Protein AF-A0A383CPJ4-F1 (afdb_monomer)

Sequence (115 aa):
VNYPLFAIAGLVVLGFSFSFAYAHTTIEVDPYEIEVGWQDEPPVVGILNAITIDVRDPGDVEGAFMGITNAFKNLQATVVSGGASKVLDINTDPRPGHYYAKIIPTKIGSLEIKL

Secondary structure (DSSP, 8-state):
-----TTS-SSS----------SEEEEEETTEEEEEEESSSS--TTS-EEEEEEEEEE-SSTT-EEE-TTGGGG---EEEETTEEEE---EE-SSTTEEEEEE---SSSPPEEE-

Organism: NCBI:txid408172

Nearest PDB structures (foldseek):
  7zkg-assembly1_A  TM=3.219E-01  e=1.216E+00  Streptomyces griseofuscus
  6c26-assembly1_1  TM=2.453E-01  e=4.044E+00  Saccharomyces cerevisiae S288C

Solvent-accessible surface area (backbone atoms only — not comparable to full-atom values): 7200 Å² total; per-residue (Å²): 138,79,83,76,89,67,80,80,64,86,80,83,83,73,81,79,76,76,75,83,74,71,58,58,48,79,45,83,49,91,80,33,38,36,39,38,28,50,67,55,79,80,79,52,66,78,40,84,43,32,40,34,40,36,35,29,32,68,49,100,46,92,95,41,72,45,45,45,68,73,54,66,86,77,65,55,42,31,43,36,51,97,93,45,75,45,76,53,69,73,43,81,48,97,53,61,15,36,30,36,21,78,43,60,42,86,61,90,76,82,73,47,77,46,114

Structure (mmCIF, N/CA/C/O backbone):
data_AF-A0A383CPJ4-F1
#
_entry.id   AF-A0A383CPJ4-F1
#
loop_
_atom_site.group_PDB
_atom_site.id
_atom_site.type_symbol
_atom_site.label_atom_id
_atom_site.label_alt_id
_atom_site.label_comp_id
_atom_site.label_asym_id
_atom_site.label_entity_id
_atom_site.label_seq_id
_atom_site.pdbx_PDB_ins_code
_atom_site.Cartn_x
_atom_site.Cartn_y
_atom_site.Cartn_z
_atom_site.occupancy
_atom_site.B_iso_or_equiv
_atom_site.auth_seq_id
_atom_site.auth_comp_id
_atom_site.auth_asym_id
_atom_site.auth_atom_id
_atom_site.pdbx_PDB_model_num
ATOM 1 N N . VAL A 1 1 ? 25.815 21.408 54.416 1.00 42.66 1 VAL A N 1
ATOM 2 C CA . VAL A 1 1 ? 24.365 21.131 54.339 1.00 42.66 1 VAL A CA 1
ATOM 3 C C . VAL A 1 1 ? 23.844 21.739 53.047 1.00 42.66 1 VAL A C 1
ATOM 5 O O . VAL A 1 1 ? 23.973 22.938 52.864 1.00 42.66 1 VAL A O 1
ATOM 8 N N . ASN A 1 2 ? 23.334 20.864 52.181 1.00 42.78 2 ASN A N 1
ATOM 9 C CA . ASN A 1 2 ? 22.350 21.095 51.121 1.00 42.78 2 ASN A CA 1
ATOM 10 C C . ASN A 1 2 ? 22.753 21.954 49.911 1.00 42.78 2 ASN A C 1
ATOM 12 O O . ASN A 1 2 ? 22.451 23.135 49.799 1.00 42.78 2 ASN A O 1
ATOM 16 N N . TYR A 1 3 ? 23.312 21.260 48.923 1.00 51.94 3 TYR A N 1
ATOM 17 C CA . TYR A 1 3 ? 22.874 21.393 47.534 1.00 51.94 3 TYR A CA 1
ATOM 18 C C . TYR A 1 3 ? 21.327 21.215 47.451 1.00 51.94 3 TYR A C 1
ATOM 20 O O . TYR A 1 3 ? 20.795 20.519 48.322 1.00 51.94 3 TYR A O 1
ATOM 28 N N . PRO A 1 4 ? 20.614 21.629 46.374 1.00 49.69 4 PRO A N 1
ATOM 29 C CA . PRO A 1 4 ? 21.165 22.241 45.157 1.00 49.69 4 PRO A CA 1
ATOM 30 C C . PRO A 1 4 ? 20.204 23.185 44.380 1.00 49.69 4 PRO A C 1
ATOM 32 O O . PRO A 1 4 ? 19.012 23.305 44.644 1.00 49.69 4 PRO A O 1
ATOM 35 N N . LEU A 1 5 ? 20.770 23.764 43.321 1.00 47.81 5 LEU A N 1
ATOM 36 C CA . LEU A 1 5 ? 20.213 24.361 42.097 1.00 47.81 5 LEU A CA 1
ATOM 37 C C . LEU A 1 5 ? 19.028 23.625 41.387 1.00 47.81 5 LEU A C 1
ATOM 39 O O . LEU A 1 5 ? 18.845 23.797 40.188 1.00 47.81 5 LEU A O 1
ATOM 43 N N . PHE A 1 6 ? 18.204 22.813 42.060 1.00 48.03 6 PHE A N 1
ATOM 44 C CA . PHE A 1 6 ? 17.118 22.026 41.429 1.00 48.03 6 PHE A CA 1
ATOM 45 C C . PHE A 1 6 ? 15.794 22.786 41.284 1.00 48.03 6 PHE A C 1
ATOM 47 O O . PHE A 1 6 ? 14.806 22.223 40.825 1.00 48.03 6 PHE A O 1
ATOM 54 N N . ALA A 1 7 ? 15.762 24.072 41.636 1.00 49.84 7 ALA A N 1
ATOM 55 C CA . ALA A 1 7 ? 14.571 24.907 41.488 1.00 49.84 7 ALA A CA 1
ATOM 56 C C . ALA A 1 7 ? 14.414 25.536 40.088 1.00 49.84 7 ALA A C 1
ATOM 58 O O . ALA A 1 7 ? 13.414 26.201 39.848 1.00 49.84 7 ALA A O 1
ATOM 59 N N . ILE A 1 8 ? 15.317 25.258 39.131 1.00 50.56 8 ILE A N 1
ATOM 60 C CA . ILE A 1 8 ? 15.009 25.360 37.685 1.00 50.56 8 ILE A CA 1
ATOM 61 C C . ILE A 1 8 ? 14.403 24.025 37.219 1.00 50.56 8 ILE A C 1
ATOM 63 O O . ILE A 1 8 ? 14.744 23.434 36.197 1.00 50.56 8 ILE A O 1
ATOM 67 N N . ALA A 1 9 ? 13.486 23.533 38.041 1.00 50.34 9 ALA A N 1
ATOM 68 C CA . ALA A 1 9 ? 12.424 22.667 37.616 1.00 50.34 9 ALA A CA 1
ATOM 69 C C . ALA A 1 9 ? 11.574 23.443 36.601 1.00 50.34 9 ALA A C 1
ATOM 71 O O . ALA A 1 9 ? 10.958 24.459 36.912 1.00 50.34 9 ALA A O 1
ATOM 72 N N . GLY A 1 10 ? 11.492 22.903 35.393 1.00 48.84 10 GLY A N 1
ATOM 73 C CA . GLY A 1 10 ? 10.205 22.300 35.066 1.00 48.84 10 GLY A CA 1
ATOM 74 C C . GLY A 1 10 ? 9.440 22.842 33.869 1.00 48.84 10 GLY A C 1
ATOM 75 O O . GLY A 1 10 ? 8.387 22.279 33.602 1.00 48.84 10 GLY A O 1
ATOM 76 N N . LEU A 1 11 ? 9.911 23.862 33.137 1.00 50.50 11 LEU A N 1
ATOM 77 C CA . LEU A 1 11 ? 9.041 24.516 32.141 1.00 50.50 11 LEU A CA 1
ATOM 78 C C . LEU A 1 11 ? 9.436 24.400 30.655 1.00 50.50 11 LEU A C 1
ATOM 80 O O . LEU A 1 11 ? 8.591 24.688 29.818 1.00 50.50 11 LEU A O 1
ATOM 84 N N . VAL A 1 12 ? 10.651 23.981 30.270 1.00 50.97 12 VAL A N 1
ATOM 85 C CA . VAL A 1 12 ? 11.112 24.244 28.877 1.00 50.97 12 VAL A CA 1
ATOM 86 C C . VAL A 1 12 ? 11.438 23.025 28.003 1.00 50.97 12 VAL A C 1
ATOM 88 O O . VAL A 1 12 ? 11.579 23.193 26.799 1.00 50.97 12 VAL A O 1
ATOM 91 N N . VAL A 1 13 ? 11.415 21.783 28.492 1.00 48.50 13 VAL A N 1
ATOM 92 C CA . VAL A 1 13 ? 11.415 20.618 27.570 1.00 48.50 13 VAL A CA 1
ATOM 93 C C . VAL A 1 13 ? 10.043 19.959 27.570 1.00 48.50 13 VAL A C 1
ATOM 95 O O . VAL A 1 13 ? 9.847 18.806 27.941 1.00 48.50 13 VAL A O 1
ATOM 98 N N . LEU A 1 14 ? 9.069 20.769 27.160 1.00 47.19 14 LEU A N 1
ATOM 99 C CA . LEU A 1 14 ? 7.805 20.333 26.591 1.00 47.19 14 LEU A CA 1
ATOM 100 C C . LEU A 1 14 ? 8.100 19.369 25.434 1.00 47.19 14 LEU A C 1
ATOM 102 O O . LEU A 1 14 ? 8.439 19.786 24.333 1.00 47.19 14 LEU A O 1
ATOM 106 N N . GLY A 1 15 ? 8.027 18.071 25.713 1.00 39.97 15 GLY A N 1
ATOM 107 C CA . GLY A 1 15 ? 7.036 17.203 25.075 1.00 39.97 15 GLY A CA 1
ATOM 108 C C . GLY A 1 15 ? 6.970 17.145 23.548 1.00 39.97 15 GLY A C 1
ATOM 109 O O . GLY A 1 15 ? 5.931 16.754 23.031 1.00 39.97 15 GLY A O 1
ATOM 110 N N . PHE A 1 16 ? 8.027 17.468 22.807 1.00 44.81 16 PHE A N 1
ATOM 111 C CA . PHE A 1 16 ? 8.101 17.139 21.383 1.00 44.81 16 PHE A CA 1
ATOM 112 C C . PHE A 1 16 ? 8.569 15.695 21.191 1.00 44.81 16 PHE A C 1
ATOM 114 O O . PHE A 1 16 ? 9.603 15.412 20.592 1.00 44.81 16 PHE A O 1
ATOM 121 N N . SER A 1 17 ? 7.779 14.754 21.705 1.00 33.19 17 SER A N 1
ATOM 122 C CA . SER A 1 17 ? 7.810 13.374 21.232 1.00 33.19 17 SER A CA 1
ATOM 123 C C . SER A 1 17 ? 7.129 13.340 19.864 1.00 33.19 17 SER A C 1
ATOM 125 O O . SER A 1 17 ? 5.979 12.925 19.744 1.00 33.19 17 SER A O 1
ATOM 127 N N . PHE A 1 18 ? 7.815 13.820 18.823 1.00 36.66 18 PHE A N 1
ATOM 128 C CA . PHE A 1 18 ? 7.415 13.529 17.451 1.00 36.66 18 PHE A CA 1
ATOM 129 C C . PHE A 1 18 ? 7.569 12.019 17.258 1.00 36.66 18 PHE A C 1
ATOM 131 O O . PHE A 1 18 ? 8.669 11.510 17.061 1.00 36.66 18 PHE A O 1
ATOM 138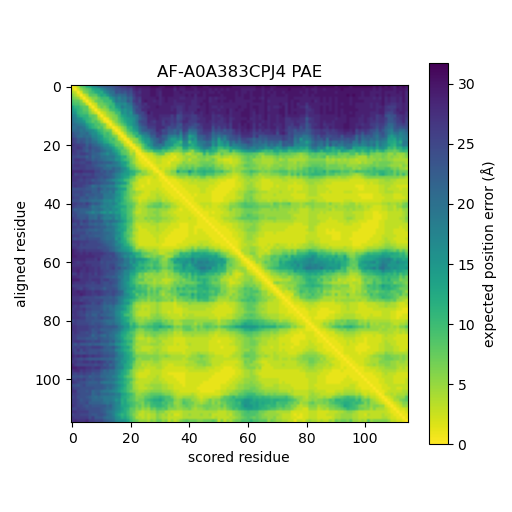 N N . SER A 1 19 ? 6.471 11.280 17.391 1.00 38.91 19 SER A N 1
ATOM 139 C CA . SER A 1 19 ? 6.430 9.915 16.881 1.00 38.91 19 SER A CA 1
ATOM 140 C C . SER A 1 19 ? 6.371 10.042 15.367 1.00 38.91 19 SER A C 1
ATOM 142 O O . SER A 1 19 ? 5.369 10.515 14.832 1.00 38.91 19 SER A O 1
ATOM 144 N N . PHE A 1 20 ? 7.457 9.685 14.682 1.00 39.53 20 PHE A N 1
ATOM 145 C CA . PHE A 1 20 ? 7.434 9.532 13.234 1.00 39.53 20 PHE A CA 1
ATOM 146 C C . PHE A 1 20 ? 6.479 8.378 12.912 1.00 39.53 20 PHE A C 1
ATOM 148 O O . PHE A 1 20 ? 6.826 7.208 13.053 1.00 39.53 20 PHE A O 1
ATOM 155 N N . ALA A 1 21 ? 5.244 8.705 12.541 1.00 47.34 21 ALA A N 1
ATOM 156 C CA . ALA A 1 21 ? 4.393 7.774 11.824 1.00 47.34 21 ALA A CA 1
ATOM 157 C C . ALA A 1 21 ? 4.868 7.822 10.372 1.00 47.34 21 ALA A C 1
ATOM 159 O O . ALA A 1 21 ? 4.454 8.694 9.612 1.00 47.34 21 ALA A O 1
ATOM 160 N N . TYR A 1 22 ? 5.818 6.953 10.026 1.00 58.84 22 TYR A N 1
ATOM 161 C CA . TYR A 1 22 ? 6.188 6.759 8.630 1.00 58.84 22 TYR A CA 1
ATOM 162 C C . TYR A 1 22 ? 4.945 6.281 7.891 1.00 58.84 22 TYR A C 1
ATOM 164 O O . TYR A 1 22 ? 4.333 5.278 8.266 1.00 58.84 22 TYR A O 1
ATOM 172 N N . ALA A 1 23 ? 4.525 7.068 6.913 1.00 66.12 23 ALA A N 1
ATOM 173 C CA . ALA A 1 23 ? 3.325 6.786 6.154 1.00 66.12 23 ALA A CA 1
ATOM 174 C C . ALA A 1 23 ? 3.596 5.818 4.994 1.00 66.12 23 ALA A C 1
ATOM 176 O O . ALA A 1 23 ? 2.662 5.159 4.551 1.00 66.12 23 ALA A O 1
ATOM 177 N N . HIS A 1 24 ? 4.875 5.634 4.645 1.00 77.69 24 HIS A N 1
ATOM 178 C CA . HIS A 1 24 ? 5.387 4.572 3.789 1.00 77.69 24 HIS A CA 1
ATOM 179 C C . HIS A 1 24 ? 6.496 3.760 4.478 1.00 77.69 24 HIS A C 1
ATOM 181 O O . HIS A 1 24 ? 7.224 4.254 5.341 1.00 77.69 24 HIS A O 1
ATOM 187 N N . THR A 1 25 ? 6.644 2.503 4.076 1.00 81.25 25 THR A N 1
ATOM 188 C CA . THR A 1 25 ? 7.760 1.622 4.410 1.00 81.25 25 THR A CA 1
ATOM 189 C C . THR A 1 25 ? 8.351 1.068 3.124 1.00 81.25 25 THR A C 1
ATOM 191 O O . THR A 1 25 ? 7.621 0.625 2.242 1.00 81.25 25 THR A O 1
ATOM 194 N N . THR A 1 26 ? 9.674 1.103 3.026 1.00 83.19 26 THR A N 1
ATOM 195 C CA . THR A 1 26 ? 10.417 0.523 1.911 1.00 83.19 26 THR A CA 1
ATOM 196 C C . THR A 1 26 ? 10.969 -0.833 2.320 1.00 83.19 26 THR A C 1
ATOM 198 O O . THR A 1 26 ? 11.598 -0.963 3.372 1.00 83.19 26 THR A O 1
ATOM 201 N N . ILE A 1 27 ? 10.739 -1.836 1.482 1.00 82.69 27 ILE A N 1
ATOM 202 C CA . ILE A 1 27 ? 11.218 -3.203 1.640 1.00 82.69 27 ILE A CA 1
ATOM 203 C C . ILE A 1 27 ? 12.086 -3.522 0.423 1.00 82.69 27 ILE A C 1
ATOM 205 O O . ILE A 1 27 ? 11.593 -3.562 -0.703 1.00 82.69 27 ILE A O 1
ATOM 209 N N . GLU A 1 28 ? 13.373 -3.767 0.650 1.00 82.12 28 GLU A N 1
ATOM 210 C CA . GLU A 1 28 ? 14.291 -4.223 -0.395 1.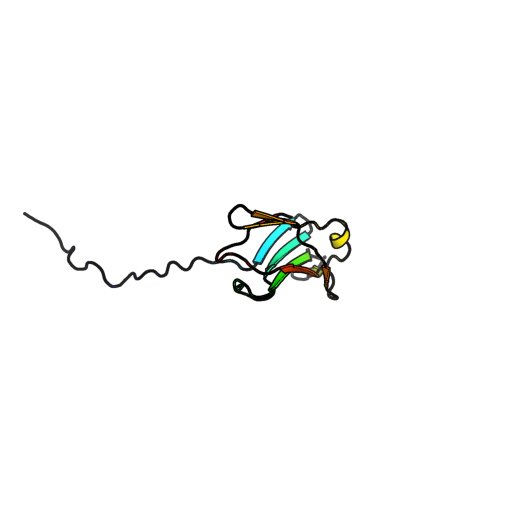00 82.12 28 GLU A CA 1
ATOM 211 C C . GLU A 1 28 ? 14.228 -5.752 -0.512 1.00 82.12 28 GLU A C 1
ATOM 213 O O . GLU A 1 28 ? 14.464 -6.481 0.455 1.00 82.12 28 GLU A O 1
ATOM 218 N N . VAL A 1 29 ? 13.883 -6.240 -1.703 1.00 79.81 29 VAL A N 1
ATOM 219 C CA . VAL A 1 29 ? 13.798 -7.659 -2.062 1.00 79.81 29 VAL A CA 1
ATOM 220 C C . VAL A 1 29 ? 14.563 -7.863 -3.365 1.00 79.81 29 VAL A C 1
ATOM 222 O O . VAL A 1 29 ? 13.952 -7.893 -4.428 1.00 79.81 29 VAL A O 1
ATOM 225 N N . ASP A 1 30 ? 15.889 -8.003 -3.275 1.00 75.81 30 ASP A N 1
ATOM 226 C CA . ASP A 1 30 ? 16.814 -8.091 -4.419 1.00 75.81 30 ASP A CA 1
ATOM 227 C C . ASP A 1 30 ? 16.252 -8.934 -5.593 1.00 75.81 30 ASP A C 1
ATO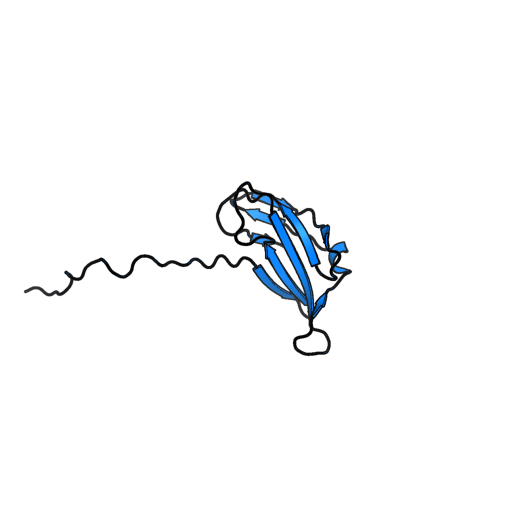M 229 O O . ASP A 1 30 ? 15.916 -10.112 -5.393 1.00 75.81 30 ASP A O 1
ATOM 233 N N . PRO A 1 31 ? 16.100 -8.361 -6.806 1.00 79.12 31 PRO A N 1
ATOM 234 C CA . PRO A 1 31 ? 16.508 -7.009 -7.226 1.00 79.12 31 PRO A CA 1
ATOM 235 C C . PRO A 1 31 ? 15.484 -5.896 -6.962 1.00 79.12 31 PRO A C 1
ATOM 237 O O . PRO A 1 31 ? 15.777 -4.736 -7.197 1.00 79.12 31 PRO A O 1
ATOM 240 N N . TYR A 1 32 ? 14.278 -6.210 -6.506 1.00 84.12 32 TYR A N 1
ATOM 241 C CA . TYR A 1 32 ? 13.160 -5.274 -6.422 1.00 84.12 32 TYR A CA 1
ATOM 242 C C . TYR A 1 32 ? 13.155 -4.431 -5.149 1.00 84.12 32 TYR A C 1
ATOM 244 O O . TYR A 1 32 ? 13.634 -4.823 -4.087 1.00 84.12 32 TYR A O 1
ATOM 252 N N . GLU A 1 33 ? 12.472 -3.302 -5.236 1.00 87.44 33 GLU A N 1
ATOM 253 C CA . GLU A 1 33 ? 12.109 -2.471 -4.104 1.00 87.44 33 GLU A CA 1
ATOM 254 C C . GLU A 1 33 ? 10.584 -2.372 -4.037 1.00 87.44 33 GLU A C 1
ATOM 256 O O . GLU A 1 33 ? 9.909 -2.163 -5.050 1.00 87.44 33 GLU A O 1
ATOM 261 N N . ILE A 1 34 ? 10.030 -2.558 -2.843 1.00 87.88 34 ILE A N 1
ATOM 262 C CA . ILE A 1 34 ? 8.596 -2.463 -2.596 1.00 87.88 34 ILE A CA 1
ATOM 263 C C . ILE A 1 34 ? 8.356 -1.345 -1.596 1.00 87.88 34 ILE A C 1
ATOM 265 O O . ILE A 1 34 ? 8.777 -1.430 -0.446 1.00 87.88 34 ILE A O 1
ATOM 269 N N . GLU A 1 35 ? 7.646 -0.312 -2.020 1.00 90.50 35 GLU A N 1
ATOM 270 C CA . GLU A 1 35 ? 7.221 0.782 -1.156 1.00 90.50 35 GLU A CA 1
ATOM 271 C C . GLU A 1 35 ? 5.742 0.595 -0.813 1.00 90.50 35 GLU A C 1
ATOM 273 O O . GLU A 1 35 ? 4.895 0.478 -1.697 1.00 90.50 35 GLU A O 1
ATOM 278 N N . VAL A 1 36 ? 5.417 0.519 0.475 1.00 90.06 36 VAL A N 1
ATOM 279 C CA . VAL A 1 36 ? 4.043 0.342 0.956 1.00 90.06 36 VAL A CA 1
ATOM 280 C C . VAL A 1 36 ? 3.658 1.525 1.809 1.00 90.06 36 VAL A C 1
ATOM 282 O O . VAL A 1 36 ? 4.328 1.774 2.806 1.00 90.06 36 VAL A O 1
ATOM 285 N N . GLY A 1 37 ? 2.556 2.199 1.499 1.00 89.44 37 GLY A N 1
ATOM 286 C CA . GLY A 1 37 ? 2.140 3.356 2.279 1.00 89.44 37 GLY A CA 1
ATOM 287 C C . GLY A 1 37 ? 0.663 3.688 2.218 1.00 89.44 37 GLY A C 1
ATOM 288 O O . GLY A 1 37 ? -0.166 2.877 1.807 1.00 89.44 37 GLY A O 1
ATOM 289 N N . TRP A 1 38 ? 0.325 4.881 2.691 1.00 91.62 38 TRP A N 1
ATOM 290 C CA . TRP A 1 38 ? -1.009 5.453 2.569 1.00 91.62 38 TRP A CA 1
ATOM 291 C C . TRP A 1 38 ? -1.104 6.306 1.310 1.00 91.62 38 TRP A C 1
ATOM 293 O O . TRP A 1 38 ? -0.178 7.029 0.969 1.00 91.62 38 TRP A O 1
ATOM 303 N N . GLN A 1 39 ? -2.257 6.275 0.645 1.00 92.25 39 GLN A N 1
ATOM 304 C CA . GLN A 1 39 ? -2.514 7.186 -0.466 1.00 92.25 39 GLN A CA 1
ATOM 305 C C . GLN A 1 39 ? -2.626 8.635 0.027 1.00 92.25 39 GLN A C 1
ATOM 307 O O . GLN A 1 39 ? -1.951 9.519 -0.489 1.00 92.25 39 GLN A O 1
ATOM 312 N N . ASP A 1 40 ? -3.490 8.871 1.018 1.00 90.44 40 ASP A N 1
ATOM 313 C CA . ASP A 1 40 ? -3.674 10.181 1.637 1.00 90.44 40 ASP A CA 1
ATOM 314 C C . ASP A 1 40 ? -3.054 10.181 3.040 1.00 90.44 40 ASP A C 1
ATOM 316 O O . ASP A 1 40 ? -3.490 9.444 3.932 1.00 90.44 40 ASP A O 1
ATOM 320 N N . GLU A 1 41 ? -2.023 11.003 3.234 1.00 86.25 41 GLU A N 1
ATOM 321 C CA . GLU A 1 41 ? -1.204 11.019 4.448 1.00 86.25 41 GLU A CA 1
ATOM 322 C C . GLU A 1 41 ? -1.431 12.303 5.278 1.00 86.25 41 GLU A C 1
ATOM 324 O O . GLU A 1 41 ? -1.386 13.404 4.723 1.00 86.25 41 GLU A O 1
ATOM 329 N N . PRO A 1 42 ? -1.623 12.214 6.612 1.00 86.06 42 PRO A N 1
ATOM 330 C CA . PRO A 1 42 ? -1.832 10.999 7.400 1.00 86.06 42 PRO A CA 1
ATOM 331 C C . PRO A 1 42 ? -3.255 10.430 7.221 1.00 86.06 42 PRO A C 1
ATOM 333 O O . PRO A 1 42 ? -4.195 11.179 6.939 1.00 86.06 42 PRO A O 1
ATOM 336 N N . PRO A 1 43 ? -3.466 9.125 7.470 1.00 87.56 43 PRO A N 1
ATOM 337 C CA . PRO A 1 43 ? -4.800 8.541 7.418 1.00 87.56 43 PRO A CA 1
ATOM 338 C C . PRO A 1 43 ? -5.722 9.135 8.490 1.00 87.56 43 PRO A C 1
ATOM 340 O O . PRO A 1 43 ? -5.337 9.296 9.651 1.00 87.56 43 PRO A O 1
ATOM 343 N N . VAL A 1 44 ? -6.983 9.376 8.128 1.00 89.44 44 VAL A N 1
ATOM 344 C CA . VAL A 1 44 ? -8.022 9.823 9.066 1.00 89.44 44 VAL A CA 1
ATOM 345 C C . VAL A 1 44 ? -8.981 8.675 9.372 1.00 89.44 44 VAL A C 1
ATOM 347 O O . VAL A 1 44 ? -9.538 8.045 8.474 1.00 89.44 44 VAL A O 1
ATOM 350 N N . VAL A 1 45 ? -9.192 8.402 10.661 1.00 90.06 45 VAL A N 1
ATOM 351 C CA . VAL A 1 45 ? -10.095 7.334 11.113 1.00 90.06 45 VAL A CA 1
ATOM 352 C C . VAL A 1 45 ? -11.521 7.586 10.631 1.00 90.06 45 VAL A C 1
ATOM 354 O O . VAL A 1 45 ? -12.050 8.687 10.762 1.00 90.06 45 VAL A O 1
ATOM 357 N N . GLY A 1 46 ? -12.154 6.540 10.099 1.00 91.56 46 GLY A N 1
ATOM 358 C CA . GLY A 1 46 ? -13.525 6.592 9.591 1.00 91.56 46 GLY A CA 1
ATOM 359 C C . GLY A 1 46 ? -13.671 7.219 8.201 1.00 91.56 46 GLY A C 1
ATOM 360 O O . GLY A 1 46 ? -14.774 7.201 7.660 1.00 91.56 46 GLY A O 1
ATOM 361 N N . ILE A 1 47 ? -12.588 7.724 7.602 1.00 92.75 47 ILE A N 1
ATOM 362 C CA . ILE A 1 47 ? -12.582 8.277 6.243 1.00 92.75 47 ILE A CA 1
ATOM 363 C C . ILE A 1 47 ? -11.981 7.246 5.284 1.00 92.75 47 ILE A C 1
ATOM 365 O O . ILE A 1 47 ? -10.994 6.589 5.605 1.00 92.75 47 ILE A O 1
ATOM 369 N N . LEU A 1 48 ? -12.595 7.070 4.111 1.00 94.88 48 LEU A N 1
ATOM 370 C CA . LEU A 1 48 ? -12.058 6.187 3.077 1.00 94.88 48 LEU A CA 1
ATOM 371 C C . LEU A 1 48 ? -10.669 6.666 2.639 1.00 94.88 48 LEU A C 1
ATOM 373 O O . LEU A 1 48 ? -10.496 7.835 2.315 1.00 94.88 48 LEU A O 1
ATOM 377 N N . ASN A 1 49 ? -9.723 5.737 2.588 1.00 93.25 49 ASN A N 1
ATOM 378 C CA . ASN A 1 49 ? -8.370 5.933 2.084 1.00 93.25 49 ASN A CA 1
ATOM 379 C C . ASN A 1 49 ? -7.950 4.668 1.303 1.00 93.25 49 ASN A C 1
ATOM 381 O O . ASN A 1 49 ? -8.759 3.755 1.084 1.00 93.25 49 ASN A O 1
ATOM 385 N N . ALA A 1 50 ? -6.694 4.584 0.888 1.00 94.19 50 ALA A N 1
ATOM 386 C CA . ALA A 1 50 ? -6.115 3.392 0.300 1.00 94.19 50 ALA A CA 1
ATOM 387 C C . ALA A 1 50 ? -4.707 3.133 0.841 1.00 94.19 50 ALA A C 1
ATOM 389 O O . ALA A 1 50 ? -3.980 4.064 1.176 1.00 94.19 50 ALA A O 1
ATOM 390 N N . ILE A 1 51 ? -4.342 1.855 0.910 1.00 92.69 51 ILE A N 1
ATOM 391 C CA . ILE A 1 51 ? -2.947 1.429 1.017 1.00 92.69 51 ILE A CA 1
ATOM 392 C C . ILE A 1 51 ? -2.386 1.367 -0.398 1.00 92.69 51 ILE A C 1
ATOM 394 O 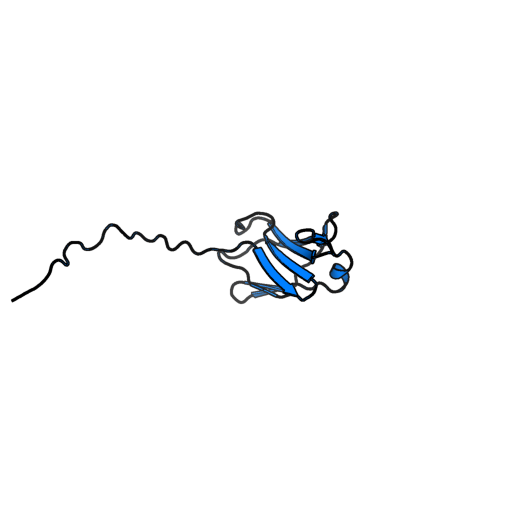O . ILE A 1 51 ? -3.016 0.742 -1.252 1.00 92.69 51 ILE A O 1
ATOM 398 N N . THR A 1 52 ? -1.245 1.998 -0.643 1.00 93.75 52 THR A N 1
ATOM 399 C CA . THR A 1 52 ? -0.485 1.916 -1.893 1.00 93.75 52 THR A CA 1
ATOM 400 C C . THR A 1 52 ? 0.632 0.891 -1.748 1.00 93.75 52 THR A C 1
ATOM 402 O O . THR A 1 52 ? 1.196 0.726 -0.667 1.00 93.75 52 THR A O 1
ATOM 405 N N . ILE A 1 53 ? 0.904 0.153 -2.820 1.00 92.31 53 ILE A N 1
ATOM 406 C CA . ILE A 1 53 ? 2.012 -0.795 -2.920 1.00 92.31 53 ILE A CA 1
ATOM 407 C C . ILE A 1 53 ? 2.668 -0.546 -4.273 1.00 92.31 53 ILE A C 1
ATOM 409 O O . ILE A 1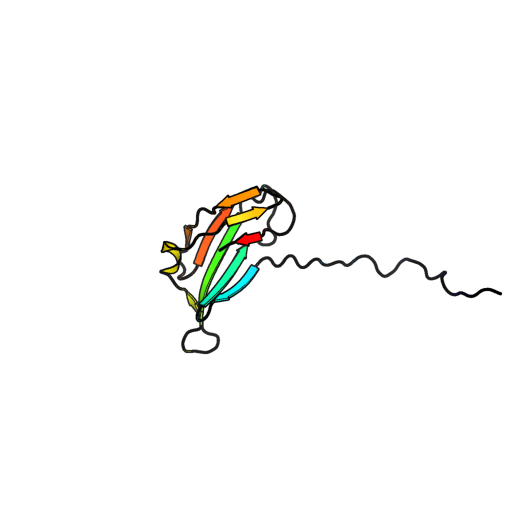 53 ? 2.081 -0.857 -5.310 1.00 92.31 53 ILE A O 1
ATOM 413 N N . ASP A 1 54 ? 3.878 -0.012 -4.250 1.00 92.50 54 ASP A N 1
ATOM 414 C CA . ASP A 1 54 ? 4.653 0.318 -5.434 1.00 92.50 54 ASP A CA 1
ATOM 415 C C . ASP A 1 54 ? 5.813 -0.669 -5.542 1.00 92.50 54 ASP A C 1
ATOM 417 O O . ASP A 1 54 ? 6.700 -0.702 -4.695 1.00 92.50 54 ASP A O 1
ATOM 421 N N . VAL A 1 55 ? 5.789 -1.507 -6.576 1.00 91.19 55 VAL A N 1
ATOM 422 C CA . VAL A 1 55 ? 6.819 -2.515 -6.847 1.00 91.19 55 VAL A CA 1
ATOM 423 C C . VAL A 1 55 ? 7.684 -2.019 -7.993 1.00 91.19 55 VAL A C 1
ATOM 425 O O . VAL A 1 55 ? 7.228 -1.954 -9.143 1.00 91.19 55 VAL A O 1
ATOM 428 N N . ARG A 1 56 ? 8.935 -1.686 -7.685 1.00 90.06 56 ARG A N 1
ATOM 429 C CA . ARG A 1 56 ? 9.892 -1.122 -8.633 1.00 90.06 56 ARG A CA 1
ATOM 430 C C . ARG A 1 56 ? 11.148 -1.973 -8.769 1.00 90.06 56 ARG A C 1
ATOM 432 O O . ARG A 1 56 ? 11.590 -2.617 -7.828 1.00 90.06 56 ARG A O 1
ATOM 439 N N . ASP A 1 57 ? 11.694 -1.968 -9.972 1.00 86.69 57 ASP A N 1
ATOM 440 C CA . ASP A 1 57 ? 12.975 -2.565 -10.326 1.00 86.69 57 ASP A CA 1
ATOM 441 C C . ASP A 1 57 ? 13.986 -1.428 -10.542 1.00 86.69 57 ASP A C 1
ATOM 443 O O . ASP A 1 57 ? 13.701 -0.531 -11.354 1.00 86.69 57 ASP A O 1
ATOM 447 N N . PRO A 1 58 ? 15.105 -1.393 -9.797 1.00 74.81 58 PRO A N 1
ATOM 448 C CA . PRO A 1 58 ? 16.231 -0.527 -10.098 1.00 74.81 58 PRO A CA 1
ATOM 449 C C . PRO A 1 58 ? 16.839 -1.032 -11.407 1.00 74.81 58 PRO A C 1
ATOM 451 O O . PRO A 1 58 ? 17.596 -1.997 -11.433 1.00 74.81 58 PRO A O 1
ATOM 454 N N . GLY A 1 59 ? 16.453 -0.417 -12.523 1.00 71.62 59 GLY A N 1
ATOM 455 C CA . GLY A 1 59 ? 16.938 -0.834 -13.836 1.00 71.62 59 GLY A CA 1
ATOM 456 C C . GLY 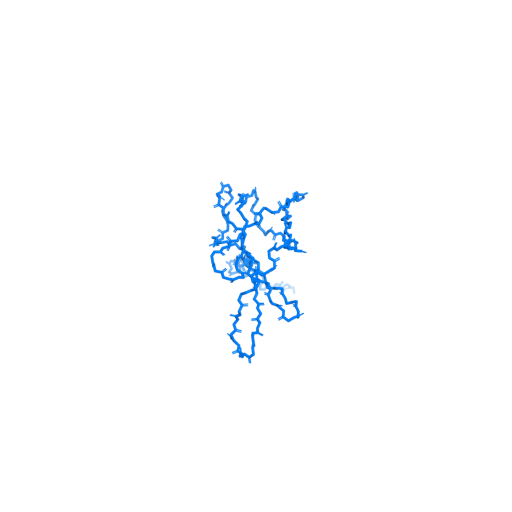A 1 59 ? 18.453 -0.639 -13.987 1.00 71.62 59 GLY A C 1
ATOM 457 O O . GLY A 1 59 ? 19.164 -0.254 -13.064 1.00 71.62 59 GLY A O 1
ATOM 458 N N . ASP A 1 60 ? 18.960 -0.802 -15.208 1.00 73.12 60 ASP A N 1
ATOM 459 C CA . ASP A 1 60 ? 20.403 -0.683 -15.489 1.00 73.12 60 ASP A CA 1
ATOM 460 C C . ASP A 1 60 ? 20.990 0.728 -15.248 1.00 73.12 60 ASP A C 1
ATOM 462 O O . ASP A 1 60 ? 22.206 0.922 -15.297 1.00 73.12 60 ASP A O 1
ATOM 466 N N . VAL A 1 61 ? 20.136 1.735 -15.033 1.00 76.69 61 VAL A N 1
ATOM 467 C CA . VAL A 1 61 ? 20.524 3.130 -14.803 1.00 76.69 61 VAL A CA 1
ATOM 468 C C . VAL A 1 61 ? 20.296 3.483 -13.338 1.00 76.69 61 VAL A C 1
ATOM 470 O O . VAL A 1 61 ? 19.165 3.484 -12.859 1.00 76.69 61 VAL A O 1
ATOM 473 N N . GLU A 1 62 ? 21.372 3.852 -12.646 1.00 74.88 62 GLU A N 1
ATOM 474 C CA . GLU A 1 62 ? 21.330 4.277 -11.246 1.00 74.88 62 GLU A CA 1
ATOM 475 C C . GLU A 1 62 ? 20.343 5.443 -11.045 1.00 74.88 62 GLU A C 1
ATOM 477 O O . GLU A 1 62 ? 20.404 6.466 -11.732 1.00 74.88 62 GLU A O 1
ATOM 482 N N . GLY A 1 63 ? 19.399 5.268 -10.116 1.00 72.19 63 GLY A N 1
ATOM 483 C CA . GLY A 1 63 ? 18.333 6.233 -9.828 1.00 72.19 63 GLY A CA 1
ATOM 484 C C . GLY A 1 63 ? 17.115 6.163 -10.758 1.00 72.19 63 GLY A C 1
ATOM 485 O O . GLY A 1 63 ? 16.152 6.900 -10.538 1.00 72.19 63 GLY A O 1
ATOM 486 N N . ALA A 1 64 ? 17.117 5.290 -11.771 1.00 75.75 64 ALA A N 1
ATOM 487 C CA . ALA A 1 64 ? 15.941 5.001 -12.581 1.00 75.75 64 ALA A CA 1
ATOM 488 C C . ALA A 1 64 ? 15.218 3.758 -12.055 1.00 75.75 64 ALA A C 1
ATOM 490 O O . ALA A 1 64 ? 15.816 2.706 -11.844 1.00 75.75 64 ALA A O 1
ATOM 491 N N . PHE A 1 65 ? 13.902 3.875 -11.910 1.00 79.56 65 PHE A N 1
ATOM 492 C CA . PHE A 1 65 ? 13.050 2.794 -11.439 1.00 79.56 65 PHE A CA 1
ATOM 493 C C . PHE A 1 65 ? 11.992 2.456 -12.482 1.00 79.56 65 PHE A C 1
ATOM 495 O O . PHE A 1 65 ? 11.343 3.345 -13.038 1.00 79.56 65 PHE A O 1
ATOM 502 N N . MET A 1 66 ? 11.802 1.163 -12.734 1.00 84.69 66 MET A N 1
ATOM 503 C CA . MET A 1 66 ? 10.752 0.651 -13.607 1.00 84.69 66 MET A CA 1
ATOM 504 C C . MET A 1 66 ? 9.703 -0.098 -12.794 1.00 84.69 66 MET A C 1
ATOM 506 O O . MET A 1 66 ? 10.019 -1.012 -12.040 1.00 84.69 66 MET A O 1
ATOM 510 N N . GLY A 1 67 ? 8.434 0.264 -12.964 1.00 82.75 67 GLY A N 1
ATOM 511 C CA . GLY A 1 67 ? 7.342 -0.413 -12.276 1.00 82.75 67 GLY A CA 1
ATOM 512 C C . GLY A 1 67 ? 7.088 -1.826 -12.810 1.00 82.75 67 GLY A C 1
ATOM 513 O O . GLY A 1 67 ? 6.899 -2.023 -14.014 1.00 82.75 67 GLY A O 1
ATOM 514 N N . ILE A 1 68 ? 7.022 -2.812 -11.914 1.00 83.69 68 ILE A N 1
ATOM 515 C CA . ILE A 1 68 ? 6.802 -4.221 -12.262 1.00 83.69 68 ILE A CA 1
ATOM 516 C C . ILE A 1 68 ? 5.307 -4.533 -12.338 1.00 83.69 68 ILE A C 1
ATOM 518 O O . ILE A 1 68 ? 4.615 -4.599 -11.327 1.00 83.69 68 ILE A O 1
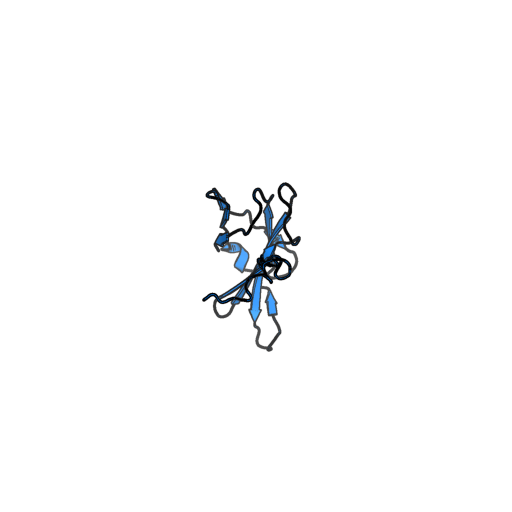ATOM 522 N N . THR A 1 69 ? 4.800 -4.808 -13.541 1.00 79.25 69 THR A N 1
ATOM 523 C CA . THR A 1 69 ? 3.363 -5.031 -13.812 1.00 79.25 69 THR A CA 1
ATOM 524 C C . THR A 1 69 ? 2.858 -6.446 -13.514 1.00 79.25 69 THR A C 1
ATOM 526 O O . THR A 1 69 ? 1.658 -6.650 -13.347 1.00 79.25 69 THR A O 1
ATOM 529 N N . ASN A 1 70 ? 3.746 -7.443 -13.444 1.00 78.00 70 ASN A N 1
ATOM 530 C CA . ASN A 1 70 ? 3.358 -8.842 -13.218 1.00 78.00 70 ASN A CA 1
ATOM 531 C C . ASN A 1 70 ? 3.252 -9.227 -11.732 1.00 78.00 70 ASN A C 1
ATOM 533 O O . ASN A 1 70 ? 2.767 -10.321 -11.435 1.00 78.00 70 ASN A O 1
ATOM 537 N N . ALA A 1 71 ? 3.667 -8.352 -10.808 1.00 78.06 71 ALA A N 1
ATOM 538 C CA . ALA A 1 71 ? 3.651 -8.628 -9.369 1.00 78.06 71 ALA A CA 1
ATOM 539 C C . ALA A 1 71 ? 2.230 -8.883 -8.839 1.00 78.06 71 ALA A C 1
ATOM 541 O O . ALA A 1 71 ? 2.041 -9.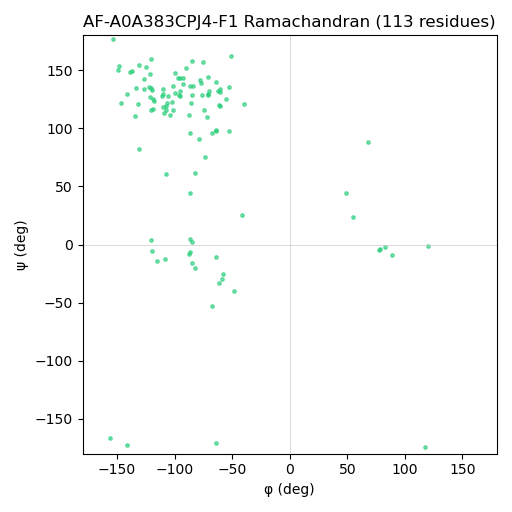749 -7.987 1.00 78.06 71 ALA A O 1
ATOM 542 N N . PHE A 1 72 ? 1.222 -8.218 -9.418 1.00 78.81 72 PHE A N 1
ATOM 543 C CA . PHE A 1 72 ? -0.182 -8.335 -9.013 1.00 78.81 72 PHE A CA 1
ATOM 544 C C . PHE A 1 72 ? -0.684 -9.773 -8.846 1.00 78.81 72 PHE A C 1
ATOM 546 O O . PHE A 1 72 ? -1.430 -10.059 -7.918 1.00 78.81 72 PHE A O 1
ATOM 553 N N . LYS A 1 73 ? -0.276 -10.693 -9.734 1.00 81.00 73 LYS A N 1
ATOM 554 C CA . LYS A 1 73 ? -0.806 -12.069 -9.761 1.00 81.00 73 LYS A CA 1
ATOM 555 C C . LYS A 1 73 ? -0.595 -12.828 -8.452 1.00 81.00 73 LYS A C 1
ATOM 557 O O . LYS A 1 73 ? -1.394 -13.704 -8.141 1.00 81.00 73 LYS A O 1
ATOM 562 N N . ASN A 1 74 ? 0.473 -12.504 -7.729 1.00 82.00 74 ASN A N 1
ATOM 563 C CA . ASN A 1 74 ? 0.853 -13.174 -6.489 1.00 82.00 74 ASN A CA 1
ATOM 564 C C . ASN A 1 74 ? 0.913 -12.207 -5.301 1.00 82.00 74 ASN A C 1
ATOM 566 O O . ASN A 1 74 ? 1.312 -12.616 -4.215 1.00 82.00 74 ASN A O 1
ATOM 570 N N . LEU A 1 75 ? 0.551 -10.936 -5.499 1.00 84.75 75 LEU A N 1
ATOM 571 C CA . LEU A 1 75 ? 0.598 -9.939 -4.445 1.00 84.75 75 LEU A CA 1
ATOM 572 C C . LEU A 1 75 ? -0.560 -10.190 -3.477 1.00 84.75 75 LEU A C 1
ATOM 574 O O . LEU A 1 75 ? -1.732 -10.082 -3.838 1.00 84.75 75 LEU A O 1
ATOM 578 N N . GLN A 1 76 ? -0.221 -10.527 -2.240 1.00 88.31 76 GLN A N 1
ATOM 579 C CA . GLN A 1 76 ? -1.158 -10.615 -1.134 1.00 88.31 76 GLN A CA 1
ATOM 580 C C . GLN A 1 76 ? -0.666 -9.675 -0.045 1.00 88.31 76 GLN A C 1
ATOM 582 O O . GLN A 1 76 ? 0.515 -9.639 0.254 1.00 88.31 76 GLN A O 1
ATOM 587 N N . ALA A 1 77 ? -1.572 -8.902 0.543 1.00 87.44 77 ALA A N 1
ATOM 588 C CA . ALA A 1 77 ? -1.232 -8.019 1.643 1.00 87.44 77 ALA A CA 1
ATOM 589 C C . ALA A 1 77 ? -2.267 -8.179 2.750 1.00 87.44 77 ALA A C 1
ATOM 591 O O . ALA A 1 77 ? -3.472 -8.208 2.494 1.00 87.44 77 ALA A O 1
ATOM 592 N N . THR A 1 78 ? -1.810 -8.285 3.991 1.00 87.94 78 THR A N 1
ATOM 593 C CA . THR A 1 78 ? -2.662 -8.340 5.177 1.00 87.94 78 THR A CA 1
ATOM 594 C C . THR A 1 78 ? -2.368 -7.144 6.057 1.00 87.94 78 THR A C 1
ATOM 596 O O . THR A 1 78 ? -1.238 -6.949 6.494 1.00 87.94 78 THR A O 1
ATOM 599 N N . VAL A 1 79 ? -3.403 -6.367 6.361 1.00 87.56 79 VAL A N 1
ATOM 600 C CA . VAL A 1 79 ? -3.322 -5.308 7.363 1.00 87.56 79 VAL A CA 1
ATOM 601 C C . VAL A 1 79 ? -3.602 -5.883 8.744 1.00 87.56 79 VAL A C 1
ATOM 603 O O . VAL A 1 79 ? -4.549 -6.655 8.924 1.00 87.56 79 VAL A O 1
ATOM 606 N N . VAL A 1 80 ? -2.807 -5.485 9.732 1.00 85.00 80 VAL A N 1
ATOM 607 C CA . VAL A 1 80 ? -3.011 -5.803 11.145 1.00 85.00 80 VAL A CA 1
ATOM 608 C C . VAL A 1 80 ? -3.139 -4.503 11.936 1.00 85.00 80 VAL A C 1
ATOM 610 O O . VAL A 1 80 ? -2.299 -3.610 11.846 1.00 85.00 80 VAL A O 1
ATOM 613 N N . SER A 1 81 ? -4.217 -4.380 12.713 1.00 81.44 81 SER A N 1
ATOM 614 C CA . SER A 1 81 ? -4.459 -3.215 13.566 1.00 81.44 81 SER A CA 1
ATOM 615 C C . SER A 1 81 ? -5.183 -3.594 14.847 1.00 81.44 81 SER A C 1
ATOM 617 O O . SER A 1 81 ? -6.293 -4.131 14.828 1.00 81.44 81 SER A O 1
ATOM 619 N N . GLY A 1 82 ? -4.557 -3.290 15.986 1.00 77.44 82 GLY A N 1
ATOM 620 C CA . GLY A 1 82 ? -5.150 -3.442 17.312 1.00 77.44 82 GLY A CA 1
ATOM 621 C C . GLY A 1 82 ? -5.798 -4.809 17.557 1.00 77.44 82 GLY A C 1
ATOM 622 O O . GLY A 1 82 ? -6.923 -4.842 18.060 1.00 77.44 82 GLY A O 1
ATOM 623 N N . GLY A 1 83 ? -5.109 -5.884 17.158 1.00 80.88 83 GLY A N 1
ATOM 624 C CA . GLY A 1 83 ? -5.509 -7.285 17.340 1.00 80.88 83 GLY A CA 1
ATOM 625 C C . GLY A 1 83 ? -6.366 -7.886 16.220 1.00 80.88 83 GLY A C 1
ATOM 626 O O . GLY A 1 83 ? -6.573 -9.095 16.218 1.00 80.88 83 GLY A O 1
ATOM 627 N N . ALA A 1 84 ? -6.848 -7.080 15.271 1.00 82.44 84 ALA A N 1
ATOM 628 C CA . ALA A 1 84 ? -7.594 -7.559 14.111 1.00 82.44 84 ALA A CA 1
ATOM 629 C C . ALA A 1 84 ? -6.693 -7.635 12.873 1.00 82.44 84 ALA A C 1
ATOM 631 O O . ALA A 1 84 ? -5.799 -6.804 12.703 1.00 82.44 84 ALA A O 1
ATOM 632 N N . SER A 1 85 ? -6.967 -8.598 11.992 1.00 86.62 85 SER A N 1
ATOM 633 C CA . SER A 1 85 ? -6.277 -8.757 10.710 1.00 86.62 85 SER A CA 1
ATOM 634 C C . SER A 1 85 ? -7.281 -8.822 9.565 1.00 86.62 85 SER A C 1
ATOM 636 O O . SER A 1 85 ? -8.354 -9.410 9.713 1.00 86.62 85 SER A O 1
ATOM 638 N N . LYS A 1 86 ? -6.937 -8.228 8.421 1.00 88.88 86 LYS A N 1
ATOM 639 C CA . LYS A 1 86 ? -7.752 -8.272 7.205 1.00 88.88 86 LYS A CA 1
ATOM 640 C C . LYS A 1 86 ? -6.858 -8.417 5.977 1.00 88.88 86 LYS A C 1
ATOM 642 O O . LYS A 1 86 ? -5.929 -7.635 5.801 1.00 88.88 86 LYS A O 1
ATOM 647 N N . VAL A 1 87 ? -7.172 -9.383 5.116 1.00 93.00 87 VAL A N 1
ATOM 648 C CA . VAL A 1 87 ? -6.563 -9.475 3.783 1.00 93.00 87 VAL A CA 1
ATOM 649 C C . VAL A 1 87 ? -7.105 -8.334 2.925 1.00 93.00 87 VAL A C 1
ATOM 651 O O . VAL A 1 87 ? -8.317 -8.101 2.874 1.00 93.00 87 VAL A O 1
ATOM 654 N N . LEU A 1 88 ? -6.199 -7.584 2.311 1.00 91.62 88 LEU A N 1
ATOM 655 C CA . LEU A 1 88 ? -6.514 -6.455 1.454 1.00 91.62 88 LEU A CA 1
ATOM 656 C C . LEU A 1 88 ? -6.986 -6.944 0.083 1.00 91.62 88 LEU A C 1
ATOM 658 O O . LEU A 1 88 ? -6.427 -7.880 -0.483 1.00 91.62 88 LEU A O 1
ATOM 662 N N . ASP A 1 89 ? -8.017 -6.285 -0.439 1.00 94.38 89 ASP A N 1
ATOM 663 C CA . ASP A 1 89 ? -8.478 -6.480 -1.811 1.00 94.38 89 ASP A CA 1
ATOM 664 C C . ASP A 1 89 ? -7.675 -5.546 -2.721 1.00 94.38 89 ASP A C 1
ATOM 666 O O . ASP A 1 89 ? -7.926 -4.335 -2.780 1.00 94.38 89 ASP A O 1
ATOM 670 N N . ILE A 1 90 ? -6.618 -6.096 -3.314 1.00 93.56 90 ILE A N 1
ATOM 671 C CA . ILE A 1 90 ? -5.632 -5.331 -4.073 1.00 93.56 90 ILE A CA 1
ATOM 672 C C . ILE A 1 90 ? -6.140 -5.129 -5.496 1.00 93.56 90 ILE A C 1
ATOM 674 O O . ILE A 1 90 ? -6.630 -6.045 -6.148 1.00 93.56 90 ILE A O 1
ATOM 678 N N . ASN A 1 91 ? -5.978 -3.909 -5.987 1.00 93.94 91 ASN A N 1
ATOM 679 C CA . ASN A 1 91 ? -6.337 -3.465 -7.321 1.00 93.94 91 ASN A CA 1
ATOM 680 C C . ASN A 1 91 ? -5.095 -2.943 -8.052 1.00 93.94 91 ASN A C 1
ATOM 682 O O . ASN A 1 91 ? -4.094 -2.578 -7.433 1.00 93.94 91 ASN A O 1
ATOM 686 N N . THR A 1 92 ? -5.178 -2.894 -9.379 1.00 92.19 92 THR A N 1
ATOM 687 C CA . THR A 1 92 ? -4.128 -2.344 -10.245 1.00 92.19 92 THR A CA 1
ATOM 688 C C . THR A 1 92 ? -4.386 -0.867 -10.538 1.00 92.19 92 THR A C 1
ATOM 690 O O . THR A 1 92 ? -5.526 -0.461 -10.783 1.00 92.19 92 THR A O 1
ATOM 693 N N . ASP A 1 93 ? -3.332 -0.053 -10.504 1.00 90.69 93 ASP A N 1
ATOM 694 C CA . ASP A 1 93 ? -3.331 1.323 -11.006 1.00 90.69 93 ASP A CA 1
ATOM 695 C C . ASP A 1 93 ? -2.907 1.328 -12.493 1.00 90.69 93 ASP A C 1
ATOM 697 O O . ASP A 1 93 ? -2.177 0.433 -12.929 1.00 90.69 93 ASP A O 1
ATOM 701 N N . PRO A 1 94 ? -3.347 2.303 -13.312 1.00 89.88 94 PRO A N 1
ATOM 702 C CA . PRO A 1 94 ? -2.871 2.443 -14.690 1.00 89.88 94 PRO A CA 1
ATOM 703 C C . PRO A 1 94 ? -1.351 2.622 -14.823 1.00 89.88 94 PRO A C 1
ATOM 705 O O . PRO A 1 94 ? -0.790 2.321 -15.879 1.00 89.88 94 PRO A O 1
ATOM 708 N N . ARG A 1 95 ? -0.683 3.140 -13.787 1.00 90.56 95 ARG A N 1
ATOM 709 C CA . ARG A 1 95 ? 0.770 3.292 -13.751 1.00 90.56 95 ARG A CA 1
ATOM 710 C C . ARG A 1 95 ? 1.424 1.927 -13.482 1.00 90.56 95 ARG A C 1
ATOM 712 O O . ARG A 1 95 ? 1.069 1.259 -12.510 1.00 90.56 95 ARG A O 1
ATOM 719 N N . PRO A 1 96 ? 2.402 1.503 -14.300 1.00 89.44 96 PRO A N 1
ATOM 720 C CA . PRO A 1 96 ? 3.117 0.247 -14.092 1.00 89.44 96 PRO A CA 1
ATOM 721 C C . PRO A 1 96 ? 3.702 0.125 -12.682 1.00 89.44 96 PRO A C 1
ATOM 723 O O . PRO A 1 96 ? 4.304 1.074 -12.198 1.00 89.44 96 PRO A O 1
ATOM 726 N N . GLY A 1 97 ? 3.558 -1.039 -12.044 1.00 91.31 97 GLY A N 1
ATOM 727 C CA . GLY A 1 97 ? 4.119 -1.297 -10.711 1.00 91.31 97 GLY A CA 1
ATOM 728 C C . GLY A 1 97 ? 3.352 -0.687 -9.542 1.00 91.31 97 GLY A C 1
ATOM 729 O O . GLY A 1 97 ? 3.699 -0.992 -8.409 1.00 91.31 97 GLY A O 1
ATOM 730 N N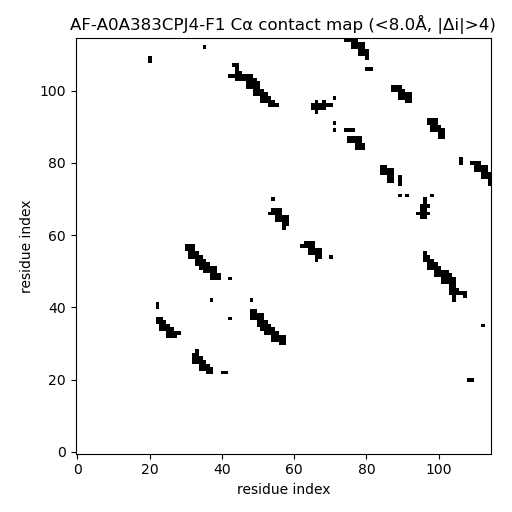 . HIS A 1 98 ? 2.308 0.104 -9.793 1.00 94.12 98 HIS A N 1
ATOM 731 C CA . HIS A 1 98 ? 1.489 0.702 -8.745 1.00 94.12 98 HIS A CA 1
ATOM 732 C C . HIS A 1 98 ? 0.232 -0.136 -8.487 1.00 94.12 98 HIS A C 1
ATOM 734 O O . HIS A 1 98 ? -0.545 -0.460 -9.394 1.00 94.12 98 HIS A O 1
ATOM 740 N N . TYR A 1 99 ? 0.012 -0.461 -7.221 1.00 93.88 99 TYR A N 1
ATOM 741 C CA . TYR A 1 99 ? -1.138 -1.215 -6.744 1.00 93.88 99 TYR A CA 1
ATOM 742 C C . TYR A 1 99 ? -1.764 -0.505 -5.554 1.00 93.88 99 TYR A C 1
ATOM 744 O O . TYR A 1 99 ? -1.100 0.236 -4.830 1.00 93.88 99 TYR A O 1
ATOM 752 N N . TYR A 1 100 ? -3.055 -0.731 -5.331 1.00 95.06 100 TYR A N 1
ATOM 753 C CA . TYR A 1 100 ? -3.734 -0.120 -4.197 1.00 95.06 100 TYR A CA 1
ATOM 754 C C . TYR A 1 100 ? -4.848 -0.988 -3.630 1.00 95.06 100 TYR A C 1
ATOM 756 O O . TYR A 1 100 ? -5.488 -1.763 -4.337 1.00 95.06 100 TYR A O 1
ATOM 764 N N . ALA A 1 101 ? -5.136 -0.813 -2.346 1.00 95.31 101 ALA A N 1
ATOM 765 C CA . ALA A 1 101 ? -6.263 -1.447 -1.681 1.00 95.31 101 ALA A CA 1
ATOM 766 C C . ALA A 1 101 ? -7.050 -0.422 -0.870 1.00 95.31 101 ALA A C 1
ATOM 768 O O . ALA A 1 101 ? -6.528 0.200 0.055 1.00 95.31 101 ALA A O 1
ATOM 769 N N . LYS A 1 102 ? -8.335 -0.262 -1.194 1.00 95.62 102 LYS A N 1
ATOM 770 C CA . LYS A 1 102 ? -9.222 0.667 -0.484 1.00 95.62 102 LYS A CA 1
ATOM 771 C C . LYS A 1 102 ? -9.528 0.157 0.921 1.00 95.62 102 LYS A C 1
ATOM 773 O O . LYS A 1 102 ? -9.928 -0.994 1.111 1.00 95.62 102 LYS A O 1
ATOM 778 N N . ILE A 1 103 ? -9.400 1.034 1.909 1.00 92.81 103 ILE A N 1
ATOM 779 C CA . ILE A 1 103 ? -9.675 0.719 3.309 1.00 92.81 103 ILE A CA 1
ATOM 780 C C . ILE A 1 103 ? -10.176 1.952 4.060 1.00 92.81 103 ILE A C 1
ATOM 782 O O . ILE A 1 103 ? -9.825 3.084 3.747 1.00 92.81 103 ILE A O 1
ATOM 786 N N . ILE A 1 104 ? -11.003 1.726 5.078 1.00 92.19 104 ILE A N 1
ATOM 787 C CA . ILE A 1 104 ? -11.362 2.752 6.057 1.00 92.19 104 ILE A CA 1
ATOM 788 C C . ILE A 1 104 ? -10.526 2.473 7.314 1.00 92.19 104 ILE A C 1
ATOM 790 O O . ILE A 1 104 ? -10.713 1.411 7.916 1.00 92.19 104 ILE A O 1
ATOM 794 N N . PRO A 1 105 ? -9.606 3.365 7.723 1.00 88.56 105 PRO A N 1
ATOM 795 C CA . PRO A 1 105 ? -8.849 3.199 8.955 1.00 88.56 105 PRO A CA 1
ATOM 796 C C . PRO A 1 105 ? -9.807 3.201 10.150 1.00 88.56 105 PRO A C 1
ATOM 798 O O . PRO A 1 105 ? -10.670 4.072 10.267 1.00 88.56 105 PRO A O 1
ATOM 801 N N . THR A 1 106 ? -9.666 2.233 11.055 1.00 87.31 106 THR A N 1
ATOM 802 C CA . THR A 1 106 ? -10.593 2.059 12.191 1.00 87.31 106 THR A CA 1
ATOM 803 C C . THR A 1 106 ? -9.988 2.442 13.537 1.00 87.31 106 THR A C 1
ATOM 805 O O . THR A 1 106 ? -10.706 2.530 14.530 1.00 87.31 106 THR A O 1
ATOM 808 N N . LYS A 1 107 ? -8.667 2.628 13.601 1.00 80.44 107 LYS A N 1
ATOM 809 C CA . LYS A 1 107 ? -7.928 2.995 14.813 1.00 80.44 107 LYS A CA 1
ATOM 810 C C . LYS A 1 107 ? -6.866 4.034 14.476 1.00 80.44 107 LYS A C 1
ATOM 812 O O . LYS A 1 107 ? -6.330 4.037 13.373 1.00 80.44 107 LYS A O 1
ATOM 817 N N . ILE A 1 108 ? -6.586 4.898 15.447 1.00 74.00 108 ILE A N 1
ATOM 818 C CA . ILE A 1 108 ? -5.488 5.866 15.388 1.00 74.00 108 ILE A CA 1
ATOM 819 C C . ILE A 1 108 ? -4.179 5.120 15.681 1.00 74.00 108 ILE A C 1
ATOM 821 O O . ILE A 1 108 ? -4.155 4.253 16.556 1.00 74.00 108 ILE A O 1
ATOM 825 N N . GLY A 1 109 ? -3.105 5.478 14.977 1.00 69.50 109 GLY A N 1
ATOM 826 C CA . GLY A 1 109 ? -1.772 4.892 15.133 1.00 69.50 109 GLY A CA 1
ATOM 827 C C . GLY A 1 109 ? -1.293 4.182 13.868 1.00 69.50 109 GLY A C 1
ATOM 828 O O . GLY A 1 109 ? -1.943 4.243 12.825 1.00 69.50 109 GLY A O 1
ATOM 829 N N . SER A 1 110 ? -0.140 3.522 13.964 1.00 70.62 110 SER A N 1
ATOM 830 C CA . SER A 1 110 ? 0.456 2.798 12.840 1.00 70.62 110 SER A CA 1
ATOM 831 C C . SER A 1 110 ? -0.334 1.533 12.499 1.00 70.62 110 SER A C 1
ATOM 833 O O . SER A 1 110 ? -0.842 0.836 13.382 1.00 70.62 110 SER A O 1
ATOM 835 N N . LEU A 1 111 ? -0.410 1.226 11.206 1.00 77.62 111 LEU A N 1
ATOM 836 C CA . LEU A 1 111 ? -0.823 -0.082 10.713 1.00 77.62 111 LEU A CA 1
ATOM 837 C C . LEU A 1 111 ? 0.414 -0.927 10.441 1.00 77.62 111 LEU A C 1
ATOM 839 O O . LEU A 1 111 ? 1.415 -0.417 9.948 1.00 77.62 111 LEU A O 1
ATOM 843 N N . GLU A 1 112 ? 0.321 -2.219 10.724 1.00 83.12 112 GLU A N 1
ATOM 844 C CA . GLU A 1 112 ? 1.300 -3.191 10.251 1.00 83.12 112 GLU A CA 1
ATOM 845 C C . GLU A 1 112 ? 0.760 -3.814 8.962 1.00 83.12 112 GLU A C 1
ATOM 847 O O . GLU A 1 112 ? -0.383 -4.283 8.929 1.00 83.12 112 GLU A O 1
ATOM 852 N N . ILE A 1 113 ? 1.569 -3.808 7.904 1.00 83.12 113 ILE A N 1
ATOM 853 C CA . ILE A 1 113 ? 1.260 -4.480 6.643 1.00 83.12 113 ILE A CA 1
ATOM 854 C C . ILE A 1 113 ? 2.192 -5.677 6.496 1.00 83.12 113 ILE A C 1
ATOM 856 O O . ILE A 1 113 ? 3.404 -5.552 6.649 1.00 83.12 113 ILE A O 1
ATOM 860 N N . LYS A 1 114 ? 1.610 -6.838 6.199 1.00 84.38 114 LYS A N 1
ATOM 861 C CA . LYS A 1 114 ? 2.329 -8.072 5.876 1.00 84.38 114 LYS A CA 1
ATOM 862 C C . LYS A 1 114 ? 2.122 -8.379 4.404 1.00 84.38 114 LYS A C 1
ATOM 864 O O . LYS A 1 114 ? 0.968 -8.551 4.009 1.00 84.38 114 LYS A O 1
ATOM 869 N N . LEU A 1 115 ? 3.209 -8.405 3.641 1.00 78.75 115 LEU A N 1
ATOM 870 C CA . LEU A 1 115 ? 3.253 -8.845 2.245 1.00 78.75 115 LEU A CA 1
ATOM 871 C C . LEU A 1 115 ? 3.628 -10.330 2.155 1.00 78.75 115 LEU A C 1
ATOM 873 O O . LEU A 1 115 ? 4.329 -10.801 3.082 1.00 78.75 115 LEU A O 1
#

Mean predicted aligned error: 10.75 Å

pLDDT: mean 77.98, std 16.84, range [33.19, 95.62]

Radius of gyration: 20.73 Å; Cα contacts (8 Å, |Δi|>4): 194; chains: 1; bounding box: 38×38×70 Å

Foldseek 3Di:
DDDDPPVPDDDPPPDPPPPPQPQWDWDCDVQKIWIWGWPDPPADAQDKTKIKIAIWGCPPDHPDTDAAQVCVVPDWKWKDDPHDIDIFPKDDDPGGRMIIGMDHHHDPDHIDMDD